Protein AF-A0A699TCH8-F1 (afdb_monomer_lite)

InterPro domains:
  IPR009080 Aminoacyl-tRNA synthetase, class Ia, anticodon-binding [SSF47323] (29-124)
  IPR013155 Methionyl/Valyl/Leucyl/Isoleucyl-tRNA synthetase, anticodon-binding [PF08264] (61-116)
  IPR033708 Isoleucyl tRNA synthetase type 1, anticodon-binding domain [cd07960] (17-124)
  IPR050081 Isoleucine--tRNA ligase [PTHR42765] (1-124)

Organism: Tanacetum cinerariifolium (NCBI:txid118510)

Foldseek 3Di:
DVVLQVLQDDPVDDDDDDPVSVVVSVVLVVLLVVLVVVVVVLCPLPDPVLADDLVPADPLLVVLVVLVVVLVVVLVVCVVVVNSSVNSVSSSCSSPPVRPVPSCVVLVCLSPVPDPSGPSSNSD

Radius of gyration: 17.3 Å; chains: 1; bounding box: 35×30×49 Å

Structure (mmCIF, N/CA/C/O backbone):
data_AF-A0A699TCH8-F1
#
_entry.id   AF-A0A699TCH8-F1
#
loop_
_atom_site.group_PDB
_atom_site.id
_atom_site.type_symbol
_atom_site.label_atom_id
_atom_site.label_alt_id
_atom_site.label_comp_id
_atom_site.label_asym_id
_atom_site.label_entity_id
_atom_site.label_seq_id
_atom_site.pdbx_PDB_ins_code
_atom_site.Cartn_x
_atom_site.Cartn_y
_atom_site.Cartn_z
_atom_site.occupancy
_atom_site.B_iso_or_equiv
_atom_site.auth_seq_id
_atom_site.auth_comp_id
_atom_site.auth_asym_id
_atom_site.auth_atom_id
_atom_site.pdbx_PDB_model_num
ATOM 1 N N . VAL A 1 1 ? -9.684 12.132 7.593 1.00 80.69 1 VAL A N 1
ATOM 2 C CA . VAL A 1 1 ? -9.100 11.872 8.931 1.00 80.69 1 VAL A CA 1
ATOM 3 C C . VAL A 1 1 ? -10.094 11.171 9.853 1.00 80.69 1 VAL A C 1
ATOM 5 O O . VAL A 1 1 ? -9.801 10.053 10.232 1.00 80.69 1 VAL A O 1
ATOM 8 N N . LEU A 1 2 ? -11.289 11.715 10.132 1.00 89.88 2 LEU A N 1
ATOM 9 C CA . LEU A 1 2 ? -12.268 11.050 11.022 1.00 89.88 2 LEU A CA 1
ATOM 10 C C . LEU A 1 2 ? -12.722 9.655 10.552 1.00 89.88 2 LEU A C 1
ATOM 12 O O . LEU A 1 2 ? -12.758 8.735 11.353 1.00 89.88 2 LEU A O 1
ATOM 16 N N . ARG A 1 3 ? -12.988 9.451 9.254 1.00 91.12 3 ARG A N 1
ATOM 17 C CA . ARG A 1 3 ? -13.311 8.105 8.731 1.00 91.12 3 ARG A CA 1
ATOM 18 C C . ARG A 1 3 ? -12.183 7.092 8.953 1.00 91.12 3 ARG A C 1
ATOM 20 O O . ARG A 1 3 ? -12.449 5.941 9.256 1.00 91.12 3 ARG A O 1
ATOM 27 N N . LEU A 1 4 ? -10.936 7.551 8.833 1.00 89.12 4 LEU A N 1
ATOM 28 C CA . LEU A 1 4 ? -9.757 6.723 9.078 1.00 89.12 4 LEU A CA 1
ATOM 29 C C . LEU A 1 4 ? -9.620 6.381 10.570 1.00 89.12 4 LEU A C 1
ATOM 31 O O . LEU A 1 4 ? -9.248 5.264 10.903 1.00 89.12 4 LEU A O 1
ATOM 35 N N . TRP A 1 5 ? -9.970 7.322 11.458 1.00 91.56 5 TRP A N 1
ATOM 36 C CA . TRP A 1 5 ? -10.070 7.058 12.896 1.00 91.56 5 TRP A CA 1
ATOM 37 C C . TRP A 1 5 ? -11.095 5.960 13.185 1.00 91.56 5 TRP A C 1
ATOM 39 O O . TRP A 1 5 ? -10.742 4.978 13.829 1.00 91.56 5 TRP A O 1
ATOM 49 N N . VAL A 1 6 ? -12.312 6.072 12.639 1.00 90.12 6 VAL A N 1
ATOM 50 C CA . VAL A 1 6 ? -13.368 5.059 12.821 1.00 90.12 6 VAL A CA 1
ATOM 51 C C . VAL A 1 6 ? -12.899 3.680 12.353 1.00 90.12 6 VAL A C 1
ATOM 53 O O . VAL A 1 6 ? -13.099 2.703 13.059 1.00 90.12 6 VAL A O 1
ATOM 56 N N . SER A 1 7 ? -12.216 3.588 11.208 1.00 89.38 7 SER A N 1
ATOM 57 C CA . SER A 1 7 ? -11.676 2.305 10.740 1.00 89.38 7 SER A CA 1
ATOM 58 C C . SER A 1 7 ? -10.511 1.774 11.576 1.00 89.38 7 SER A C 1
ATOM 60 O O . SER A 1 7 ? -10.183 0.606 11.452 1.00 89.38 7 SER A O 1
ATOM 62 N N . SER A 1 8 ? -9.840 2.615 12.369 1.00 87.69 8 SER A N 1
ATOM 63 C CA . SER A 1 8 ? -8.655 2.220 13.147 1.00 87.69 8 SER A CA 1
ATOM 64 C C . SER A 1 8 ? -8.977 1.689 14.542 1.00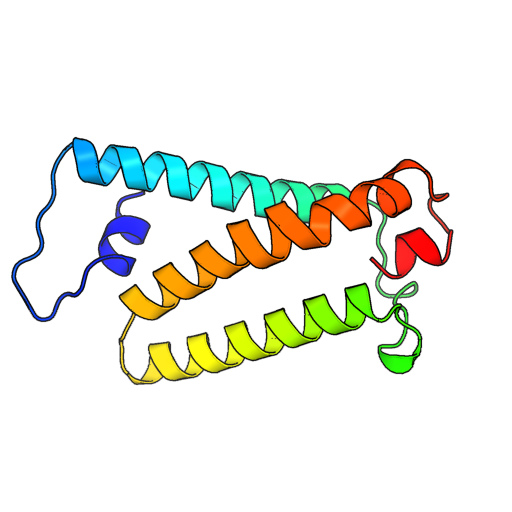 87.69 8 SER A C 1
ATOM 66 O O . SER A 1 8 ? -8.106 1.094 15.172 1.00 87.69 8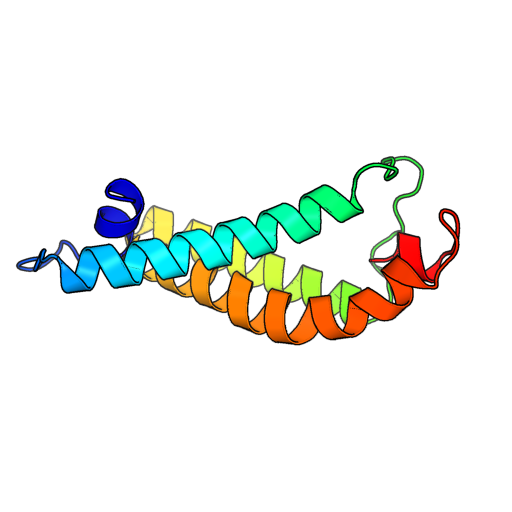 SER A O 1
ATOM 68 N N . VAL A 1 9 ? -10.193 1.931 15.036 1.00 89.38 9 VAL A N 1
ATOM 69 C CA . VAL A 1 9 ? -10.604 1.561 16.392 1.00 89.38 9 VAL A CA 1
ATOM 70 C C . VAL A 1 9 ? -11.367 0.243 16.382 1.00 89.38 9 VAL A C 1
ATOM 72 O O . VAL A 1 9 ? -12.137 -0.036 15.464 1.00 89.38 9 VAL A O 1
ATOM 75 N N . ASP A 1 10 ? -11.155 -0.559 17.421 1.00 84.25 10 ASP A N 1
ATOM 76 C CA . ASP A 1 10 ? -12.012 -1.702 17.707 1.00 84.25 10 ASP A CA 1
ATOM 77 C C . ASP A 1 10 ? -13.308 -1.185 18.341 1.00 84.25 10 ASP A C 1
ATOM 79 O O . ASP A 1 10 ? -13.297 -0.618 19.432 1.00 84.25 10 ASP A O 1
ATOM 83 N N . PHE A 1 11 ? -14.416 -1.328 17.617 1.00 82.81 11 PHE A N 1
ATOM 84 C CA . PHE A 1 11 ? -15.727 -0.826 18.027 1.00 82.81 11 PHE A CA 1
ATOM 85 C C . PHE A 1 11 ? -16.467 -1.775 18.978 1.00 82.81 11 PHE A C 1
ATOM 87 O O . PHE A 1 11 ? -17.585 -1.465 19.385 1.00 82.81 11 PHE A O 1
ATOM 94 N N . THR A 1 12 ? -15.887 -2.930 19.319 1.00 84.25 12 THR A N 1
ATOM 95 C CA . THR A 1 12 ? -16.495 -3.878 20.266 1.00 84.25 12 THR A CA 1
ATOM 96 C C . THR A 1 12 ? -16.425 -3.400 21.720 1.00 84.25 12 THR A C 1
ATOM 98 O O . THR A 1 12 ? -17.167 -3.903 22.563 1.00 84.25 12 THR A O 1
ATOM 101 N N . GLY A 1 13 ? -15.578 -2.408 22.013 1.00 84.06 13 GLY A N 1
ATOM 102 C CA . GLY A 1 13 ? -15.456 -1.772 23.323 1.00 84.06 13 GLY A CA 1
ATOM 103 C C . GLY A 1 13 ? -15.501 -0.246 23.256 1.00 84.06 13 GLY A C 1
ATOM 104 O O . GLY A 1 13 ? -15.711 0.352 22.199 1.00 84.06 13 GLY A O 1
ATOM 105 N N . ASP A 1 14 ? -15.280 0.393 24.405 1.00 87.00 14 ASP A N 1
ATOM 106 C CA . ASP A 1 14 ? -15.231 1.851 24.497 1.00 87.00 14 ASP A CA 1
ATOM 107 C C . ASP A 1 14 ? -14.037 2.415 23.720 1.00 87.00 14 ASP A C 1
ATOM 109 O O . ASP A 1 14 ? -12.870 2.123 24.001 1.00 87.00 14 ASP A O 1
ATOM 113 N N . VAL A 1 15 ? -14.335 3.287 22.758 1.00 86.25 15 VAL A N 1
ATOM 114 C CA . VAL A 1 15 ? -13.328 3.906 21.896 1.00 86.25 15 VAL A CA 1
ATOM 115 C C . VAL A 1 15 ? -12.904 5.269 22.433 1.00 86.25 15 VAL A C 1
ATOM 117 O O . VAL A 1 15 ? -13.714 6.166 22.661 1.00 86.25 15 VAL A O 1
ATOM 120 N N . GLN A 1 16 ? -11.597 5.452 22.606 1.00 80.88 16 GLN A N 1
ATOM 121 C CA . GLN A 1 16 ? -11.025 6.720 23.050 1.00 80.88 16 GLN A CA 1
ATOM 122 C C . GLN A 1 16 ? -10.761 7.636 21.849 1.00 80.88 16 GLN A C 1
ATOM 124 O O . GLN A 1 16 ? -10.122 7.246 20.866 1.00 80.88 16 GLN A O 1
ATOM 129 N N . ILE A 1 17 ? -11.209 8.888 21.944 1.00 88.56 17 ILE A N 1
ATOM 130 C CA . ILE A 1 17 ? -10.892 9.936 20.974 1.00 88.56 17 ILE A CA 1
ATOM 131 C C . ILE A 1 17 ? -10.267 11.130 21.682 1.00 88.56 17 ILE A C 1
ATOM 133 O O . ILE A 1 17 ? -10.770 11.628 22.684 1.00 88.56 17 ILE A O 1
ATOM 137 N N . GLY A 1 18 ? -9.150 11.608 21.141 1.00 89.81 18 GLY A N 1
ATOM 138 C CA . GLY A 1 18 ? -8.439 12.746 21.699 1.00 89.81 18 GLY A CA 1
ATOM 139 C C . GLY A 1 18 ? -7.549 13.440 20.672 1.00 89.81 18 GLY A C 1
ATOM 140 O O . GLY A 1 18 ? -7.247 12.883 19.610 1.00 89.81 18 GLY A O 1
ATOM 141 N N . PRO A 1 19 ? -7.081 14.660 20.981 1.00 91.12 19 PRO A N 1
ATOM 142 C CA . PRO A 1 19 ? -6.285 15.466 20.058 1.00 91.12 19 PRO A CA 1
ATOM 143 C C . PRO A 1 19 ? -4.931 14.834 19.706 1.00 91.12 19 PRO A C 1
ATOM 145 O O . PRO A 1 19 ? -4.353 15.177 18.677 1.00 91.12 19 PRO A O 1
ATOM 148 N N . GLN A 1 20 ? -4.408 13.931 20.540 1.00 91.44 20 GLN A N 1
ATOM 149 C CA . GLN A 1 20 ? -3.192 13.164 20.248 1.00 91.44 20 GLN A CA 1
ATOM 150 C C . GLN A 1 20 ? -3.461 12.051 19.222 1.00 91.44 20 GLN A C 1
ATOM 152 O O . GLN A 1 20 ? -2.759 11.973 18.217 1.00 91.44 20 GLN A O 1
ATOM 157 N N . VAL A 1 21 ? -4.531 11.269 19.413 1.00 89.12 21 VAL A N 1
ATOM 158 C CA . VAL A 1 21 ? -4.949 10.195 18.490 1.00 89.12 21 VAL A CA 1
ATOM 159 C C . VAL A 1 21 ? -5.227 10.754 17.093 1.00 89.12 21 VAL A C 1
ATOM 161 O O . VAL A 1 21 ? -4.734 10.237 16.092 1.00 89.12 21 VAL A O 1
ATOM 164 N N . LEU A 1 22 ? -5.956 11.872 17.010 1.00 91.00 22 LEU A N 1
ATOM 165 C CA . LEU A 1 22 ? -6.250 12.523 15.730 1.00 91.00 22 LEU A CA 1
ATOM 166 C C . LEU A 1 22 ? -4.995 13.079 15.041 1.00 91.00 22 LEU A C 1
ATOM 168 O O . LEU A 1 22 ? -4.912 13.041 13.811 1.00 91.00 22 LEU A O 1
ATOM 172 N N . ARG A 1 23 ? -4.011 13.570 15.810 1.00 92.50 23 ARG A N 1
ATOM 173 C CA . ARG A 1 23 ? -2.712 13.998 15.267 1.00 92.50 23 ARG A CA 1
ATOM 174 C C . ARG A 1 23 ? -1.949 12.820 14.668 1.00 92.50 23 ARG A C 1
ATOM 176 O O . ARG A 1 23 ? -1.586 12.888 13.499 1.00 92.50 23 ARG A O 1
ATOM 183 N N . GLN A 1 24 ? -1.815 11.721 15.408 1.00 89.62 24 GLN A N 1
ATOM 184 C CA . GLN A 1 24 ? -1.144 10.512 14.922 1.00 89.62 24 GLN A CA 1
ATOM 185 C C . GLN A 1 24 ? -1.800 9.966 13.644 1.00 89.62 24 GLN A C 1
ATOM 187 O O . GLN A 1 24 ? -1.117 9.619 12.681 1.00 89.62 24 GLN A O 1
ATOM 192 N N . LEU A 1 25 ? -3.133 9.955 13.587 1.00 91.56 25 LEU A N 1
ATOM 193 C CA . LEU A 1 25 ? -3.868 9.536 12.392 1.00 91.56 25 LEU A CA 1
ATOM 194 C C . LEU A 1 25 ? -3.686 10.478 11.204 1.00 91.56 25 LEU A C 1
ATOM 196 O O . LEU A 1 25 ? -3.657 10.024 10.060 1.00 91.56 25 LEU A O 1
ATOM 200 N N . SER A 1 26 ? -3.559 11.781 11.453 1.00 92.62 26 SER A N 1
ATOM 201 C CA . SER A 1 26 ? -3.228 12.751 10.410 1.00 92.62 26 SER A CA 1
ATOM 202 C C . SER A 1 26 ? -1.861 12.444 9.794 1.00 92.62 26 SER A C 1
ATOM 204 O O . SER A 1 26 ? -1.729 12.433 8.569 1.00 92.62 26 SER A O 1
ATOM 206 N N . ASP A 1 27 ? -0.864 12.111 10.615 1.00 91.12 27 ASP A N 1
ATOM 207 C CA . ASP A 1 27 ? 0.479 11.767 10.139 1.00 91.12 27 ASP A CA 1
ATOM 208 C C . ASP A 1 27 ? 0.479 10.476 9.315 1.00 91.12 27 ASP A C 1
ATOM 210 O O . ASP A 1 27 ? 1.080 10.418 8.239 1.00 91.12 27 ASP A O 1
ATOM 214 N N . ILE A 1 28 ? -0.255 9.456 9.764 1.00 90.62 28 ILE A N 1
ATOM 215 C CA . ILE A 1 28 ? -0.409 8.191 9.031 1.00 90.62 28 ILE A CA 1
ATOM 216 C C . ILE A 1 28 ? -1.121 8.423 7.697 1.00 90.62 28 ILE A C 1
ATOM 218 O O . ILE A 1 28 ? -0.661 7.948 6.658 1.00 90.62 28 ILE A O 1
ATOM 222 N N . TYR A 1 29 ? -2.186 9.228 7.690 1.00 93.00 29 TYR A N 1
ATOM 223 C CA . TYR A 1 29 ? -2.872 9.621 6.462 1.00 93.00 29 TYR A CA 1
ATOM 224 C C . TYR A 1 29 ? -1.937 10.345 5.481 1.00 93.00 29 TYR A C 1
ATOM 226 O O . TYR A 1 29 ? -1.969 10.068 4.281 1.00 93.00 29 TYR A O 1
ATOM 234 N N . ARG A 1 30 ? -1.078 11.252 5.967 1.00 94.00 30 ARG A N 1
ATOM 235 C CA . ARG A 1 30 ? -0.091 11.945 5.122 1.00 94.00 30 ARG A CA 1
ATOM 236 C C . ARG A 1 30 ? 0.916 10.971 4.519 1.00 94.00 30 ARG A C 1
ATOM 238 O O . ARG A 1 30 ? 1.207 11.104 3.332 1.00 94.00 30 ARG A O 1
ATOM 245 N N . LYS A 1 31 ? 1.402 9.995 5.294 1.00 91.75 31 LYS A N 1
ATOM 246 C CA . LYS A 1 31 ? 2.304 8.942 4.798 1.00 91.75 31 LYS A CA 1
ATOM 247 C C . LYS A 1 31 ? 1.635 8.109 3.710 1.00 91.75 31 LYS A C 1
ATOM 249 O O . LYS A 1 31 ? 2.169 8.035 2.611 1.00 91.75 31 LYS A O 1
ATOM 254 N N . LEU A 1 32 ? 0.430 7.596 3.967 1.00 93.06 32 LEU A N 1
ATOM 255 C CA . LEU A 1 32 ? -0.332 6.815 2.988 1.00 93.06 32 LEU A CA 1
ATOM 256 C C . LEU A 1 32 ? -0.574 7.607 1.695 1.00 93.06 32 LEU A 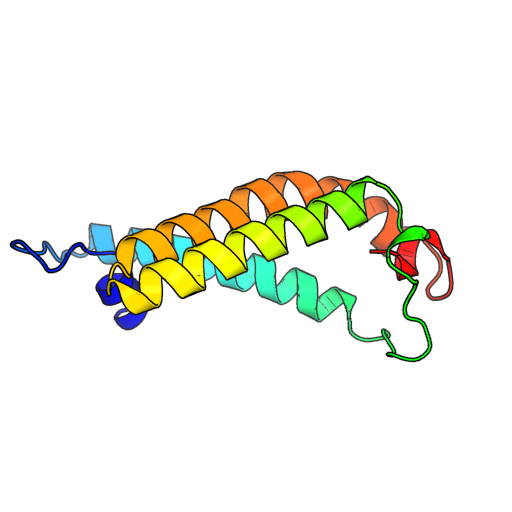C 1
ATOM 258 O O . LEU A 1 32 ? -0.343 7.109 0.596 1.00 93.06 32 LEU A O 1
ATOM 262 N N . ARG A 1 33 ? -0.982 8.876 1.818 1.00 94.69 33 ARG A N 1
ATOM 263 C CA . ARG A 1 33 ? -1.151 9.767 0.665 1.00 94.69 33 ARG A CA 1
ATOM 264 C C . ARG A 1 33 ? 0.162 9.976 -0.092 1.00 94.69 33 ARG A C 1
ATOM 266 O O . ARG A 1 33 ? 0.134 10.053 -1.315 1.00 94.69 33 ARG A O 1
ATOM 273 N N . GLY A 1 34 ? 1.286 10.093 0.613 1.00 94.88 34 GLY A N 1
ATOM 274 C CA . GLY A 1 34 ? 2.620 10.184 0.020 1.00 94.88 34 GLY A CA 1
ATOM 275 C C . GLY A 1 34 ? 2.960 8.950 -0.813 1.00 94.88 34 GLY A C 1
ATOM 276 O O . GLY A 1 34 ? 3.318 9.098 -1.979 1.00 94.88 34 GLY A O 1
ATOM 277 N N . THR A 1 35 ? 2.748 7.754 -0.257 1.00 94.81 35 THR A N 1
ATOM 278 C CA . THR A 1 35 ? 2.944 6.469 -0.948 1.00 94.81 35 THR A CA 1
ATOM 279 C C . THR A 1 35 ? 2.101 6.387 -2.224 1.00 94.81 35 THR A C 1
ATOM 281 O O . THR A 1 35 ? 2.627 6.119 -3.301 1.00 94.81 35 THR A O 1
ATOM 284 N N . LEU A 1 36 ? 0.803 6.700 -2.140 1.00 93.62 36 LEU A N 1
ATOM 285 C CA . LEU A 1 36 ? -0.092 6.687 -3.305 1.00 93.62 36 LEU A CA 1
ATOM 286 C C . LEU A 1 36 ? 0.294 7.734 -4.355 1.00 93.62 36 LEU A C 1
ATOM 288 O O . LEU A 1 36 ? 0.218 7.477 -5.554 1.00 93.62 36 LEU A O 1
ATOM 292 N N . ARG A 1 37 ? 0.726 8.921 -3.916 1.00 95.12 37 ARG A N 1
ATOM 293 C CA . ARG A 1 37 ? 1.188 9.978 -4.821 1.00 95.12 37 ARG A CA 1
ATOM 294 C C . ARG A 1 37 ? 2.454 9.565 -5.566 1.00 95.12 37 ARG A C 1
ATOM 296 O O . ARG A 1 37 ? 2.572 9.900 -6.739 1.00 95.12 37 ARG A O 1
ATOM 303 N N . PHE A 1 38 ? 3.370 8.859 -4.904 1.00 93.19 38 PHE A N 1
ATOM 304 C CA . PHE A 1 38 ? 4.562 8.314 -5.546 1.00 93.19 38 PHE A CA 1
ATOM 305 C C . PHE A 1 38 ? 4.187 7.315 -6.646 1.00 93.19 38 PHE A C 1
ATOM 307 O O . PHE A 1 38 ? 4.654 7.466 -7.771 1.00 93.19 38 PHE A O 1
ATOM 314 N N . LEU A 1 39 ? 3.285 6.367 -6.366 1.00 92.50 39 LEU A N 1
ATOM 315 C CA . LEU A 1 39 ? 2.797 5.420 -7.379 1.00 92.50 39 LEU A CA 1
ATOM 316 C C . LEU A 1 39 ? 2.183 6.150 -8.579 1.00 92.50 39 LEU A C 1
ATOM 318 O O . LEU A 1 39 ? 2.633 5.973 -9.705 1.00 92.50 39 LEU A O 1
ATOM 322 N N . LEU A 1 40 ? 1.211 7.036 -8.337 1.00 92.56 40 LEU A N 1
ATOM 323 C CA . LEU A 1 40 ? 0.526 7.769 -9.409 1.00 92.56 40 LEU A CA 1
ATOM 324 C C . LEU A 1 40 ? 1.479 8.649 -10.226 1.00 92.56 40 LEU A C 1
ATOM 326 O O . LEU A 1 40 ? 1.320 8.762 -11.437 1.00 92.56 40 LEU A O 1
ATOM 330 N N . GLY A 1 41 ? 2.482 9.252 -9.582 1.00 91.81 41 GLY A N 1
ATOM 331 C CA . GLY A 1 41 ? 3.492 10.058 -10.265 1.00 91.81 41 GLY A CA 1
ATOM 332 C C . GLY A 1 41 ? 4.340 9.255 -11.252 1.00 91.81 41 GLY A C 1
ATOM 333 O O . GLY A 1 41 ? 4.750 9.795 -12.276 1.00 91.81 41 GLY A O 1
ATOM 334 N N . ASN A 1 42 ? 4.557 7.966 -10.993 1.00 90.44 42 ASN A N 1
ATOM 335 C CA . ASN A 1 42 ? 5.344 7.093 -11.865 1.00 90.44 42 ASN A CA 1
ATOM 336 C C . ASN A 1 42 ? 4.524 6.443 -12.993 1.00 90.44 42 ASN A C 1
ATOM 338 O O . ASN A 1 42 ? 5.112 5.863 -13.897 1.00 90.44 42 ASN A O 1
ATOM 342 N N . LEU A 1 43 ? 3.193 6.592 -12.993 1.00 88.62 43 LEU A N 1
ATOM 343 C CA . LEU A 1 43 ? 2.300 6.036 -14.021 1.00 88.62 43 LEU A CA 1
ATOM 344 C C . LEU A 1 43 ? 1.943 7.022 -15.149 1.00 88.62 43 LEU A C 1
ATOM 346 O O . LEU A 1 43 ? 1.180 6.670 -16.044 1.00 88.62 43 LEU A O 1
ATOM 350 N N . HIS A 1 44 ? 2.456 8.255 -15.121 1.00 86.38 44 HIS A N 1
ATOM 351 C CA . HIS A 1 44 ? 2.035 9.340 -16.023 1.00 86.38 44 HIS A CA 1
ATOM 352 C C . HIS A 1 44 ? 2.232 9.047 -17.523 1.00 86.38 44 HIS A C 1
ATOM 354 O O . HIS A 1 44 ? 1.504 9.585 -18.355 1.00 86.38 44 HIS A O 1
ATOM 360 N N . ASP A 1 45 ? 3.208 8.214 -17.871 1.00 87.38 45 ASP A N 1
ATOM 361 C CA . ASP A 1 45 ? 3.547 7.798 -19.233 1.00 87.38 45 ASP A CA 1
ATOM 362 C C . ASP A 1 45 ? 3.337 6.289 -19.466 1.00 87.38 45 ASP A C 1
ATOM 364 O O . ASP A 1 45 ? 3.658 5.764 -20.538 1.00 87.38 45 ASP A O 1
ATOM 368 N N . TRP A 1 46 ? 2.773 5.585 -18.481 1.00 88.06 46 TRP A N 1
ATOM 369 C CA . TRP A 1 46 ? 2.477 4.163 -18.584 1.00 88.06 46 TRP A CA 1
ATOM 370 C C . TRP A 1 46 ? 1.241 3.925 -19.462 1.00 88.06 46 TRP A C 1
ATOM 372 O O . TRP A 1 46 ? 0.253 4.658 -19.408 1.00 88.06 46 TRP A O 1
ATOM 382 N N . LYS A 1 47 ? 1.286 2.870 -20.282 1.00 88.12 47 LYS A N 1
ATOM 383 C CA . LYS A 1 47 ? 0.173 2.438 -21.140 1.00 88.12 47 LYS A CA 1
ATOM 384 C C . LYS A 1 47 ? -0.000 0.931 -21.024 1.00 88.12 47 LYS A C 1
ATOM 386 O O . LYS A 1 47 ? 0.999 0.217 -21.011 1.00 88.12 47 LYS A O 1
ATOM 391 N N . ALA A 1 48 ? -1.247 0.461 -21.043 1.00 88.44 48 ALA A N 1
ATOM 392 C CA . ALA A 1 48 ? -1.580 -0.960 -20.908 1.00 88.44 48 ALA A CA 1
ATOM 393 C C . ALA A 1 48 ? -0.904 -1.849 -21.965 1.00 88.44 48 ALA A C 1
ATOM 395 O O . ALA A 1 48 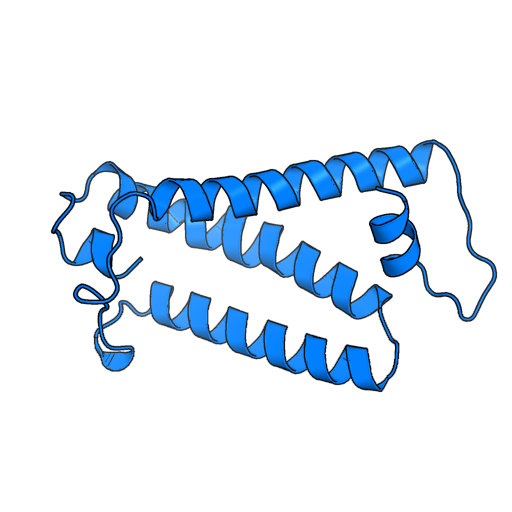? -0.478 -2.951 -21.656 1.00 88.44 48 ALA A O 1
ATOM 396 N N . GLU A 1 49 ? -0.718 -1.346 -23.186 1.00 89.19 49 GLU A N 1
ATOM 397 C CA . GLU A 1 49 ? -0.012 -2.047 -24.272 1.00 89.19 49 GLU A CA 1
ATOM 398 C C . GLU A 1 49 ? 1.452 -2.384 -23.938 1.00 89.19 49 GLU A C 1
ATOM 400 O O . GLU A 1 49 ? 2.027 -3.299 -24.519 1.00 89.19 49 GLU A O 1
ATOM 405 N N . ASN A 1 50 ? 2.066 -1.647 -23.008 1.00 86.06 50 ASN A N 1
ATOM 406 C CA . ASN A 1 50 ? 3.450 -1.849 -22.582 1.00 86.06 50 ASN A CA 1
ATOM 407 C C . ASN A 1 50 ? 3.566 -2.755 -21.345 1.00 86.06 50 ASN A C 1
ATOM 409 O O . ASN A 1 50 ? 4.658 -2.850 -20.782 1.00 86.06 50 ASN A O 1
ATOM 413 N N . SER A 1 51 ? 2.469 -3.374 -20.890 1.00 89.31 51 SER A N 1
ATOM 414 C CA . SER A 1 51 ? 2.488 -4.260 -19.727 1.00 89.31 51 SER A CA 1
ATOM 415 C C . SER A 1 51 ? 3.365 -5.482 -19.979 1.00 89.31 51 SER A C 1
ATOM 417 O O . SER A 1 51 ? 3.286 -6.105 -21.039 1.00 89.31 51 SER A O 1
ATOM 419 N N . ILE A 1 52 ? 4.155 -5.857 -18.979 1.00 91.81 52 ILE A N 1
ATOM 420 C CA . ILE A 1 52 ? 4.997 -7.050 -19.013 1.00 91.81 52 ILE A CA 1
ATOM 421 C C . ILE A 1 52 ? 4.245 -8.194 -18.327 1.00 91.81 52 ILE A C 1
ATOM 423 O O . ILE A 1 52 ? 3.616 -7.994 -17.289 1.00 91.81 52 ILE A O 1
ATOM 427 N N . ALA A 1 53 ? 4.277 -9.387 -18.926 1.00 94.12 53 ALA A N 1
ATOM 428 C CA . ALA A 1 53 ? 3.667 -10.577 -18.337 1.00 94.12 53 ALA A CA 1
ATOM 429 C C . ALA A 1 53 ? 4.341 -10.935 -17.004 1.00 94.12 53 ALA A C 1
ATOM 431 O O . ALA A 1 53 ? 5.552 -10.768 -16.873 1.00 94.12 53 ALA A O 1
ATOM 432 N N . TYR A 1 54 ? 3.571 -11.470 -16.053 1.00 93.00 54 TYR A N 1
ATOM 433 C CA . TYR A 1 54 ? 4.041 -11.772 -14.696 1.00 93.00 54 TYR A CA 1
ATOM 434 C C . TYR A 1 54 ? 5.330 -12.605 -14.676 1.00 93.00 54 TYR A C 1
ATOM 436 O O . TYR A 1 54 ? 6.297 -12.219 -14.026 1.00 93.00 54 TYR A O 1
ATOM 444 N N . ASP A 1 55 ? 5.382 -13.676 -15.470 1.00 95.31 55 ASP A N 1
ATOM 445 C CA . ASP A 1 55 ? 6.533 -14.590 -15.531 1.00 95.31 55 ASP A CA 1
ATOM 446 C C . ASP A 1 55 ? 7.813 -13.923 -16.062 1.00 95.31 55 ASP A C 1
ATOM 448 O O . ASP A 1 55 ? 8.916 -14.410 -15.831 1.00 95.31 55 ASP A O 1
ATOM 452 N N . ASN A 1 56 ? 7.671 -12.793 -16.759 1.00 94.88 56 ASN A N 1
ATOM 453 C CA . ASN A 1 56 ? 8.783 -12.006 -17.284 1.00 94.88 56 ASN A CA 1
ATOM 454 C C . ASN A 1 56 ? 9.169 -10.843 -16.361 1.00 94.88 56 ASN A C 1
ATOM 456 O O . ASN A 1 56 ? 10.101 -10.109 -16.679 1.00 94.88 56 ASN A O 1
ATOM 460 N N . LEU A 1 57 ? 8.456 -10.624 -15.253 1.00 95.06 57 LEU A N 1
ATOM 461 C CA . LEU A 1 57 ? 8.817 -9.594 -14.285 1.00 95.06 57 LEU A CA 1
ATOM 462 C C . LEU A 1 57 ? 10.049 -10.022 -13.472 1.00 95.06 57 LEU A C 1
ATOM 464 O O . LEU A 1 57 ? 10.186 -11.199 -13.144 1.00 95.06 57 LEU A O 1
ATOM 468 N N . PRO A 1 58 ? 10.921 -9.081 -13.079 1.00 93.88 58 PRO A N 1
ATOM 469 C CA . PRO A 1 58 ? 11.919 -9.315 -12.045 1.00 93.88 58 PRO A CA 1
ATOM 470 C C . PRO A 1 58 ? 11.295 -9.853 -10.751 1.00 93.88 58 PRO A C 1
ATOM 472 O O . PRO A 1 58 ? 10.204 -9.440 -10.358 1.00 93.88 58 PRO A O 1
ATOM 475 N N . GLU A 1 59 ? 12.025 -10.709 -10.036 1.00 94.62 59 GLU A N 1
ATOM 476 C CA . GLU A 1 59 ? 11.547 -11.352 -8.800 1.00 94.62 59 GLU A CA 1
ATOM 477 C C . GLU A 1 59 ? 11.072 -10.347 -7.740 1.00 94.62 59 GLU A C 1
ATOM 479 O O . GLU A 1 59 ? 10.117 -10.613 -7.015 1.00 94.62 59 GLU A O 1
ATOM 484 N N . ILE A 1 60 ? 11.692 -9.165 -7.667 1.00 94.31 60 ILE A N 1
ATOM 485 C CA . ILE A 1 60 ? 11.271 -8.111 -6.736 1.00 94.31 60 ILE A CA 1
ATOM 486 C C . ILE A 1 60 ? 9.885 -7.540 -7.075 1.00 94.31 60 ILE A C 1
ATOM 488 O O . ILE A 1 60 ? 9.099 -7.256 -6.171 1.00 94.31 60 ILE A O 1
ATOM 492 N N . ASP A 1 61 ? 9.565 -7.419 -8.364 1.00 94.94 61 ASP A N 1
ATOM 493 C CA . ASP A 1 61 ? 8.277 -6.915 -8.845 1.00 94.94 61 ASP A CA 1
ATOM 494 C C . ASP A 1 61 ? 7.203 -8.000 -8.655 1.00 94.94 61 ASP A C 1
ATOM 496 O O . ASP A 1 61 ? 6.110 -7.730 -8.150 1.00 94.94 61 ASP A O 1
ATOM 500 N N . GLN A 1 62 ? 7.550 -9.263 -8.936 1.00 96.12 62 GLN A N 1
ATOM 501 C CA . GLN A 1 62 ? 6.704 -10.420 -8.621 1.00 96.12 62 GLN A CA 1
ATOM 502 C C . GLN A 1 62 ? 6.405 -10.520 -7.120 1.00 96.12 62 GLN A C 1
ATOM 504 O O . GLN A 1 62 ? 5.261 -10.771 -6.733 1.00 96.12 62 GLN A O 1
ATOM 509 N N . HIS A 1 63 ? 7.410 -10.286 -6.270 1.00 95.69 63 HIS A N 1
ATOM 510 C CA . HIS A 1 63 ? 7.256 -10.273 -4.820 1.00 95.69 63 HIS A CA 1
ATOM 511 C C . HIS A 1 63 ? 6.311 -9.155 -4.367 1.00 95.69 63 HIS A C 1
ATOM 513 O O . HIS A 1 63 ? 5.421 -9.404 -3.555 1.00 95.69 63 HIS A O 1
ATOM 519 N N . ALA A 1 64 ? 6.438 -7.942 -4.913 1.00 95.81 64 ALA A N 1
ATOM 520 C CA . ALA A 1 64 ? 5.532 -6.840 -4.592 1.00 95.81 64 ALA A CA 1
ATOM 521 C C . ALA A 1 64 ? 4.071 -7.164 -4.960 1.00 95.81 64 ALA A C 1
ATOM 523 O O . ALA A 1 64 ? 3.160 -6.897 -4.170 1.00 95.81 64 ALA A O 1
ATOM 524 N N . LEU A 1 65 ? 3.844 -7.798 -6.116 1.00 96.12 65 LEU A N 1
ATOM 525 C CA . LEU A 1 65 ? 2.516 -8.261 -6.533 1.00 96.12 65 LEU A CA 1
ATOM 526 C C . LEU A 1 65 ? 1.981 -9.393 -5.647 1.00 96.12 65 LEU A C 1
ATOM 528 O O . LEU A 1 65 ? 0.801 -9.387 -5.302 1.00 96.12 65 LEU A O 1
ATOM 532 N N . PHE A 1 66 ? 2.835 -10.323 -5.220 1.00 96.38 66 PHE A N 1
ATOM 533 C CA . PHE A 1 66 ? 2.460 -11.370 -4.267 1.00 96.38 66 PHE A CA 1
ATOM 534 C C . PHE A 1 66 ? 2.045 -10.784 -2.908 1.00 96.38 66 PHE A C 1
ATOM 536 O O . PHE A 1 66 ? 1.020 -11.165 -2.343 1.00 96.38 66 PHE A O 1
ATOM 543 N N . GLN A 1 67 ? 2.798 -9.807 -2.396 1.00 96.62 67 GLN A N 1
ATOM 544 C CA . GLN A 1 67 ? 2.439 -9.101 -1.164 1.00 96.62 67 GLN A CA 1
ATOM 545 C C . GLN A 1 67 ? 1.104 -8.361 -1.314 1.00 96.62 67 GLN A C 1
ATOM 547 O O . GLN A 1 67 ? 0.282 -8.392 -0.397 1.00 96.62 67 GLN A O 1
ATOM 552 N N . LEU A 1 68 ? 0.858 -7.738 -2.472 1.00 96.94 68 LEU A N 1
ATOM 553 C CA . LEU A 1 68 ? -0.420 -7.098 -2.773 1.00 96.94 68 LEU A CA 1
ATOM 554 C C . LEU A 1 68 ? -1.576 -8.106 -2.766 1.00 96.94 68 LEU A C 1
ATOM 556 O O . LEU A 1 68 ? -2.600 -7.828 -2.145 1.00 96.94 68 LEU A O 1
ATOM 560 N N . ASP A 1 69 ? -1.421 -9.262 -3.414 1.00 97.56 69 ASP A N 1
ATOM 561 C CA . ASP A 1 69 ? -2.456 -10.301 -3.447 1.00 97.56 69 ASP A CA 1
ATOM 562 C C . ASP A 1 69 ? -2.807 -10.792 -2.035 1.00 97.56 69 ASP A C 1
ATOM 564 O O . ASP A 1 69 ? -3.979 -10.800 -1.647 1.00 97.56 69 ASP A O 1
ATOM 568 N N . ASN A 1 70 ? -1.791 -11.060 -1.207 1.00 96.75 70 ASN A N 1
ATOM 569 C CA . ASN A 1 70 ? -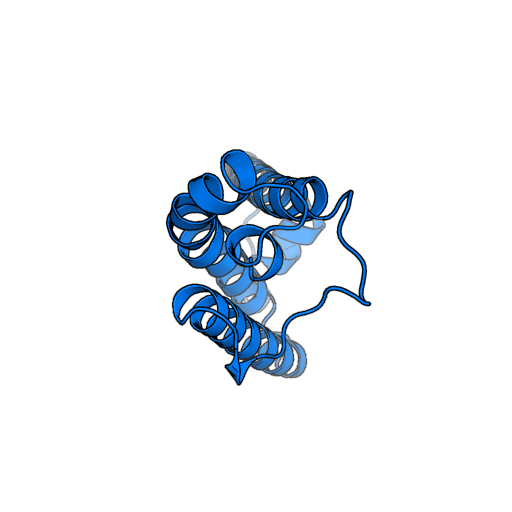1.985 -11.409 0.200 1.00 96.75 70 ASN A CA 1
ATOM 570 C C . ASN A 1 70 ? -2.755 -10.321 0.959 1.00 96.75 70 ASN A C 1
ATOM 572 O O . ASN A 1 70 ? -3.695 -10.621 1.697 1.00 96.75 70 ASN A O 1
ATOM 576 N N . VAL A 1 71 ? -2.389 -9.049 0.786 1.00 97.31 71 VAL A N 1
ATOM 577 C CA . VAL A 1 71 ? -3.085 -7.930 1.437 1.00 97.31 71 VAL A CA 1
ATOM 578 C C . VAL A 1 71 ? -4.537 -7.851 0.969 1.00 97.31 71 VAL A C 1
ATOM 580 O O . VAL A 1 71 ? -5.436 -7.748 1.799 1.00 97.31 71 VAL A O 1
ATOM 583 N N . VAL A 1 72 ? -4.797 -7.954 -0.336 1.00 97.44 72 VAL A N 1
ATOM 584 C CA . VAL A 1 72 ? -6.155 -7.912 -0.898 1.00 97.44 72 VAL A CA 1
ATOM 585 C C . VAL A 1 72 ? -7.008 -9.060 -0.368 1.00 97.44 72 VAL A C 1
ATOM 587 O O . VAL A 1 72 ? -8.159 -8.833 0.010 1.00 97.44 72 VAL A O 1
ATOM 590 N N . LYS A 1 73 ? -6.459 -10.276 -0.303 1.00 97.25 73 LYS A N 1
ATOM 591 C CA . LYS A 1 73 ? -7.155 -11.446 0.237 1.00 97.25 73 LYS A CA 1
ATOM 592 C C . LYS A 1 73 ? -7.550 -11.238 1.700 1.00 97.25 73 LYS A C 1
ATOM 594 O O . LYS A 1 73 ? -8.731 -11.335 2.025 1.00 97.25 73 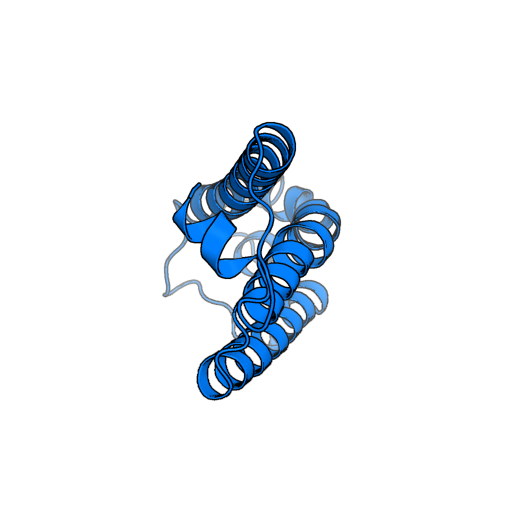LYS A O 1
ATOM 599 N N . ASN A 1 74 ? -6.600 -10.855 2.552 1.00 96.62 74 ASN A N 1
ATOM 600 C CA . ASN A 1 74 ? -6.875 -10.627 3.973 1.00 96.62 74 ASN A CA 1
ATOM 601 C C . ASN A 1 74 ? -7.834 -9.444 4.207 1.00 96.62 74 ASN A C 1
ATOM 603 O O . ASN A 1 74 ? -8.647 -9.475 5.132 1.00 96.62 74 ASN A O 1
ATOM 607 N N . ILE A 1 75 ? -7.776 -8.399 3.371 1.00 96.38 75 ILE A N 1
ATOM 608 C CA . ILE A 1 75 ? -8.725 -7.277 3.430 1.00 96.38 75 ILE A CA 1
ATOM 609 C C . ILE A 1 75 ? -10.143 -7.750 3.114 1.00 96.38 75 ILE A C 1
ATOM 611 O O . ILE A 1 75 ? -11.067 -7.367 3.827 1.00 96.38 75 ILE A O 1
ATOM 615 N N . LYS A 1 76 ? -10.327 -8.574 2.074 1.00 96.19 76 LYS A N 1
ATOM 616 C CA . LYS A 1 76 ? -11.642 -9.138 1.735 1.00 96.19 76 LYS A CA 1
ATOM 617 C C . LYS A 1 76 ? -12.196 -9.961 2.895 1.00 96.19 76 LYS A C 1
ATOM 619 O O . LYS A 1 76 ? -13.320 -9.722 3.309 1.00 96.19 76 LYS A O 1
ATOM 624 N N . GLU A 1 77 ? -11.385 -10.846 3.471 1.00 96.12 77 GLU A N 1
ATOM 625 C CA . GLU A 1 77 ? -11.776 -11.649 4.639 1.00 96.12 77 GLU A CA 1
ATOM 626 C C . GLU A 1 77 ? -12.155 -10.769 5.843 1.00 96.12 77 GLU A C 1
ATOM 628 O O . GLU A 1 77 ? -13.181 -10.996 6.478 1.00 96.12 77 GLU A O 1
ATOM 633 N N . SER A 1 78 ? -11.386 -9.709 6.111 1.00 94.75 78 SER A N 1
ATOM 634 C CA . SER A 1 78 ? -11.672 -8.775 7.212 1.00 94.75 78 SER A CA 1
ATOM 635 C C . SER A 1 78 ? -12.932 -7.933 6.978 1.00 94.75 78 SER A C 1
ATOM 637 O O . SER A 1 78 ? -13.553 -7.476 7.936 1.00 94.75 78 SER A O 1
ATOM 639 N N . TYR A 1 79 ? -13.317 -7.696 5.719 1.00 94.38 79 TYR A N 1
ATOM 640 C CA . TYR A 1 79 ? -14.585 -7.039 5.396 1.00 94.38 79 TYR A CA 1
ATOM 641 C C . TYR A 1 79 ? -15.783 -7.934 5.730 1.00 94.38 79 TYR A C 1
ATOM 643 O O . TYR A 1 79 ? -16.765 -7.425 6.265 1.00 94.38 79 TYR A O 1
ATOM 651 N N . GLU A 1 80 ? -15.686 -9.243 5.481 1.00 95.81 80 GLU A N 1
ATOM 652 C CA . GLU A 1 80 ? -16.742 -10.213 5.817 1.00 95.81 80 GLU A CA 1
ATOM 653 C C . GLU A 1 80 ? -16.951 -10.344 7.335 1.00 95.81 80 GLU A C 1
ATOM 655 O O . GLU A 1 80 ? -18.072 -10.545 7.800 1.00 95.81 80 GLU A O 1
ATOM 660 N N . THR A 1 81 ? -15.884 -10.188 8.128 1.00 93.69 81 THR A N 1
ATOM 661 C CA . THR A 1 81 ? -15.938 -10.233 9.601 1.00 93.69 81 THR A CA 1
ATOM 662 C C . THR A 1 81 ? -16.150 -8.865 10.254 1.00 93.69 81 THR A C 1
ATOM 664 O O . THR A 1 81 ? -16.208 -8.780 11.480 1.00 93.69 81 THR A O 1
ATOM 667 N N . TYR A 1 82 ? -16.294 -7.793 9.464 1.00 92.12 82 TYR A N 1
ATOM 668 C CA . TYR A 1 82 ? -16.387 -6.403 9.933 1.00 92.12 82 TYR A CA 1
ATOM 669 C C . TYR A 1 82 ? -15.184 -5.945 10.785 1.00 92.12 82 TYR A C 1
ATOM 671 O O . TYR A 1 82 ? -15.276 -4.979 11.539 1.00 92.12 82 TYR A O 1
ATOM 679 N N . GLU A 1 83 ? -14.020 -6.579 10.650 1.00 92.19 83 GLU A N 1
ATOM 680 C CA . GLU A 1 83 ? -12.809 -6.268 11.418 1.00 92.19 83 GLU A CA 1
ATOM 681 C C . GLU A 1 83 ? -11.996 -5.134 10.762 1.00 92.19 83 GLU A C 1
ATOM 683 O O . GLU A 1 83 ? -10.844 -5.294 10.351 1.00 92.19 83 GLU A O 1
ATOM 688 N N . PHE A 1 84 ? -12.591 -3.940 10.663 1.00 92.19 84 PHE A N 1
ATOM 689 C CA . PHE A 1 84 ? -11.991 -2.794 9.960 1.00 92.19 84 PHE A CA 1
ATOM 690 C C . PHE A 1 84 ? -10.628 -2.359 10.519 1.00 92.19 84 PHE A C 1
ATOM 692 O O . PHE A 1 84 ? -9.763 -1.918 9.757 1.00 92.19 84 PHE A O 1
ATOM 699 N N . PHE A 1 85 ? -10.397 -2.528 11.825 1.00 91.56 85 PHE A N 1
ATOM 700 C CA . PHE A 1 85 ? -9.111 -2.207 12.449 1.00 91.56 85 PHE A CA 1
ATOM 701 C C . PHE A 1 85 ? -7.967 -3.057 11.877 1.00 91.56 85 PHE A C 1
ATOM 703 O O . PHE A 1 85 ? -6.857 -2.548 11.702 1.00 91.56 85 PHE A O 1
ATOM 710 N N . LYS A 1 86 ? -8.237 -4.318 11.501 1.00 93.56 86 LYS A N 1
ATOM 711 C CA . LYS A 1 86 ? -7.255 -5.180 10.828 1.00 93.56 86 LYS A CA 1
ATOM 712 C C . LYS A 1 86 ? -6.940 -4.645 9.439 1.00 93.56 86 LYS A C 1
ATOM 714 O O . LYS A 1 86 ? -5.770 -4.545 9.078 1.00 93.56 86 LYS A O 1
ATOM 719 N N . ILE A 1 87 ? -7.959 -4.224 8.684 1.00 94.31 87 ILE A N 1
ATOM 720 C CA . ILE A 1 87 ? -7.790 -3.597 7.360 1.00 94.31 87 ILE A CA 1
ATOM 721 C C . ILE A 1 87 ? -6.877 -2.376 7.467 1.00 94.31 87 ILE A C 1
ATOM 723 O O . ILE A 1 87 ? -5.916 -2.243 6.708 1.00 94.31 87 ILE A O 1
ATOM 727 N N . TYR A 1 88 ? -7.140 -1.509 8.445 1.00 93.12 88 TYR A N 1
ATOM 728 C CA . TYR A 1 88 ? -6.319 -0.334 8.707 1.00 93.12 88 TYR A CA 1
ATOM 729 C C . TYR A 1 88 ? -4.848 -0.701 8.978 1.00 93.12 88 TYR A C 1
ATOM 731 O O . TYR A 1 88 ? -3.950 -0.140 8.345 1.00 93.12 88 TYR A O 1
ATOM 739 N N . GLN A 1 89 ? -4.596 -1.669 9.866 1.00 93.00 89 GLN A N 1
ATOM 740 C CA . GLN A 1 89 ? -3.243 -2.127 10.201 1.00 93.00 89 GLN A CA 1
ATOM 741 C C . GLN A 1 89 ? -2.518 -2.733 8.991 1.00 93.00 89 GLN A C 1
ATOM 743 O O . GLN A 1 89 ? -1.348 -2.424 8.756 1.00 93.00 89 GLN A O 1
ATOM 748 N N . MET A 1 90 ? -3.211 -3.549 8.192 1.00 95.69 90 MET A N 1
ATOM 749 C CA . MET A 1 90 ? -2.651 -4.175 6.992 1.00 95.69 90 MET A CA 1
ATOM 750 C C . MET A 1 90 ? -2.279 -3.144 5.928 1.00 95.69 90 MET A C 1
ATOM 752 O O . MET A 1 90 ? -1.156 -3.169 5.430 1.00 95.69 90 MET A O 1
ATOM 756 N N . ILE A 1 91 ? -3.171 -2.192 5.626 1.00 94.56 91 ILE A N 1
ATOM 757 C CA . ILE A 1 91 ? -2.893 -1.113 4.664 1.00 94.56 91 ILE A CA 1
ATOM 758 C C . ILE A 1 91 ? -1.717 -0.262 5.144 1.00 94.56 91 ILE A C 1
ATOM 760 O O . ILE A 1 91 ? -0.832 0.073 4.356 1.00 94.56 91 ILE A O 1
ATOM 764 N N . GLN A 1 92 ? -1.689 0.086 6.433 1.00 93.69 92 GLN A N 1
ATOM 765 C CA . GLN A 1 92 ? -0.603 0.877 6.998 1.00 93.69 92 GLN A CA 1
ATOM 766 C C . GLN A 1 92 ? 0.738 0.144 6.881 1.00 93.69 92 GLN A C 1
ATOM 768 O O . GLN A 1 92 ? 1.721 0.741 6.434 1.00 93.69 92 GLN A O 1
ATOM 773 N N . ARG A 1 93 ? 0.783 -1.137 7.265 1.00 95.31 93 ARG A N 1
ATOM 774 C CA . ARG A 1 93 ? 1.988 -1.966 7.162 1.00 95.31 93 ARG A CA 1
ATOM 775 C C . ARG A 1 93 ? 2.439 -2.084 5.709 1.00 95.31 93 ARG A C 1
ATOM 777 O O . ARG A 1 93 ? 3.602 -1.815 5.440 1.00 95.31 93 ARG A O 1
ATOM 784 N N . PHE A 1 94 ? 1.526 -2.388 4.790 1.00 96.25 94 PHE A N 1
ATOM 785 C CA . PHE A 1 94 ? 1.832 -2.525 3.367 1.00 96.25 94 PHE A CA 1
ATOM 786 C C . PHE A 1 94 ? 2.393 -1.235 2.764 1.00 96.25 94 PHE A C 1
ATOM 788 O O . PHE A 1 94 ? 3.440 -1.238 2.123 1.00 96.25 94 PHE A O 1
ATOM 795 N N . ALA A 1 95 ? 1.751 -0.097 3.031 1.00 95.19 95 ALA A N 1
ATOM 796 C CA . ALA A 1 95 ? 2.180 1.185 2.484 1.00 95.19 95 ALA A CA 1
ATOM 797 C C . ALA A 1 95 ? 3.543 1.652 3.019 1.00 95.19 95 ALA A C 1
ATOM 799 O O . ALA A 1 95 ? 4.306 2.280 2.281 1.00 95.19 95 ALA A O 1
ATOM 800 N N . ILE A 1 96 ? 3.835 1.396 4.298 1.00 92.69 96 ILE A N 1
ATOM 801 C CA . ILE A 1 96 ? 5.061 1.873 4.948 1.00 92.69 96 ILE A CA 1
ATOM 802 C C . ILE A 1 96 ? 6.200 0.870 4.769 1.00 92.69 96 ILE A C 1
ATOM 804 O O . ILE A 1 96 ? 7.278 1.252 4.330 1.00 92.69 96 ILE A O 1
ATOM 808 N N . VAL A 1 97 ? 5.978 -0.394 5.121 1.00 94.44 97 VAL A N 1
ATOM 809 C CA . VAL A 1 97 ? 7.031 -1.412 5.185 1.00 94.44 97 VAL A CA 1
ATOM 810 C C . VAL A 1 97 ? 7.283 -2.008 3.808 1.00 94.44 97 VAL A C 1
ATOM 812 O O . VAL A 1 97 ? 8.389 -1.879 3.293 1.00 94.44 97 VAL A O 1
ATOM 815 N N . ASP A 1 98 ? 6.265 -2.622 3.205 1.00 95.62 98 ASP A N 1
ATOM 816 C CA . ASP A 1 98 ? 6.443 -3.381 1.965 1.00 95.62 98 ASP A CA 1
ATOM 817 C C . ASP A 1 98 ? 6.693 -2.441 0.767 1.00 95.62 98 ASP A C 1
ATOM 819 O O . ASP A 1 98 ? 7.614 -2.658 -0.021 1.00 95.62 98 ASP A O 1
ATOM 823 N N . LEU A 1 99 ? 5.933 -1.343 0.662 1.00 95.62 99 LEU A N 1
ATOM 824 C CA . LEU A 1 99 ? 6.083 -0.373 -0.425 1.00 95.62 99 LEU A CA 1
ATOM 825 C C . LEU A 1 99 ? 7.169 0.672 -0.150 1.00 95.62 99 LEU A C 1
ATOM 827 O O . LEU A 1 99 ? 8.196 0.683 -0.819 1.00 95.62 99 LEU A O 1
ATOM 831 N N . SER A 1 100 ? 6.949 1.582 0.805 1.00 93.44 100 SER A N 1
ATOM 832 C CA . SER A 1 100 ? 7.807 2.766 0.943 1.00 93.44 100 SER A CA 1
ATOM 833 C C . SER A 1 100 ? 9.237 2.445 1.380 1.00 93.44 100 SER A C 1
ATOM 835 O O . SER A 1 100 ? 10.165 3.062 0.863 1.00 93.44 100 SER A O 1
ATOM 837 N N . ASN A 1 101 ? 9.415 1.547 2.352 1.00 93.62 101 ASN A N 1
ATOM 838 C CA . ASN A 1 101 ? 10.732 1.248 2.918 1.00 93.62 101 ASN A CA 1
ATOM 839 C C . ASN A 1 101 ? 11.523 0.231 2.089 1.00 93.62 101 ASN A C 1
ATOM 841 O O . ASN A 1 101 ? 12.746 0.249 2.147 1.00 93.62 101 ASN A O 1
ATOM 845 N N . PHE A 1 102 ? 10.841 -0.656 1.363 1.00 94.88 102 PHE A N 1
ATOM 846 C CA . PHE A 1 102 ? 11.481 -1.729 0.607 1.00 94.88 102 PHE A CA 1
ATOM 847 C C . PHE A 1 102 ? 11.332 -1.526 -0.902 1.00 94.88 102 PHE A C 1
ATOM 849 O O . PHE A 1 102 ? 12.294 -1.136 -1.563 1.00 94.88 102 PHE A O 1
ATOM 856 N N . TYR A 1 103 ? 10.132 -1.730 -1.456 1.00 95.94 103 TYR A N 1
ATOM 857 C CA . TYR A 1 103 ? 9.945 -1.756 -2.908 1.00 95.94 103 TYR A CA 1
ATOM 858 C C . TYR A 1 103 ? 10.352 -0.444 -3.588 1.00 95.94 103 TYR A C 1
ATOM 860 O O . TYR A 1 103 ? 11.111 -0.452 -4.553 1.00 95.94 103 TYR A O 1
ATOM 868 N N . PHE A 1 104 ? 9.904 0.703 -3.070 1.00 94.81 104 PHE A N 1
ATOM 869 C CA . PHE A 1 104 ? 10.212 2.004 -3.666 1.00 94.81 104 PHE A CA 1
ATOM 870 C C . PHE A 1 104 ? 11.686 2.346 -3.569 1.00 94.81 104 PHE A C 1
ATOM 872 O O . PHE A 1 104 ? 12.200 3.019 -4.455 1.00 94.81 104 PHE A O 1
ATOM 879 N N . ASP A 1 105 ? 12.366 1.920 -2.510 1.00 92.94 105 ASP A N 1
ATOM 880 C CA . ASP A 1 105 ? 13.777 2.237 -2.353 1.00 92.94 105 ASP A CA 1
ATOM 881 C C . ASP A 1 105 ? 14.628 1.542 -3.415 1.00 92.94 105 ASP A C 1
ATOM 883 O O . ASP A 1 105 ? 15.469 2.183 -4.042 1.00 92.94 105 ASP A O 1
ATOM 887 N N . VAL A 1 106 ? 14.301 0.286 -3.722 1.00 91.94 106 VAL A N 1
ATOM 888 C CA . VAL A 1 106 ? 14.940 -0.460 -4.811 1.00 91.94 106 VAL A CA 1
ATOM 889 C C . VAL A 1 106 ? 14.463 0.022 -6.187 1.00 91.94 106 VAL A C 1
ATOM 891 O O . VAL A 1 106 ? 15.256 0.151 -7.118 1.00 91.94 106 VAL A O 1
ATOM 894 N N . ALA A 1 107 ? 13.172 0.330 -6.339 1.00 92.31 107 ALA A N 1
ATOM 895 C CA . ALA A 1 107 ? 12.596 0.700 -7.630 1.00 92.31 107 ALA A CA 1
ATOM 896 C C . ALA A 1 107 ? 13.018 2.096 -8.119 1.00 92.31 107 ALA A C 1
ATOM 898 O O . ALA A 1 107 ? 13.058 2.308 -9.331 1.00 92.31 107 ALA A O 1
ATOM 899 N N . LYS A 1 108 ? 13.354 3.041 -7.224 1.00 91.25 108 LYS A N 1
ATOM 900 C CA . LYS A 1 108 ? 13.765 4.417 -7.586 1.00 91.25 108 LYS A CA 1
ATOM 901 C C . LYS A 1 108 ? 14.867 4.448 -8.640 1.00 91.25 108 LYS A C 1
ATOM 903 O O . LYS A 1 108 ? 14.767 5.232 -9.576 1.00 91.25 108 LYS A O 1
ATOM 908 N N . ASP A 1 109 ? 15.890 3.607 -8.499 1.00 89.56 109 ASP A N 1
ATOM 909 C CA . ASP A 1 109 ? 17.023 3.596 -9.428 1.00 89.56 109 ASP A CA 1
ATOM 910 C C . ASP A 1 109 ? 16.562 3.239 -10.850 1.00 89.56 109 ASP A C 1
ATOM 912 O O . ASP A 1 109 ? 16.806 3.971 -11.808 1.00 89.56 109 ASP A O 1
ATOM 916 N N . ARG A 1 110 ? 15.738 2.193 -10.976 1.00 90.12 110 ARG A N 1
ATOM 917 C CA . ARG A 1 110 ? 15.151 1.776 -12.260 1.00 90.12 110 ARG A CA 1
ATOM 918 C C . ARG A 1 110 ? 14.194 2.823 -12.834 1.00 90.12 110 ARG A C 1
ATOM 920 O O . ARG A 1 110 ? 14.184 3.038 -14.044 1.00 90.12 110 ARG A O 1
ATOM 927 N N . LEU A 1 111 ? 13.408 3.479 -11.979 1.00 88.62 111 LEU A N 1
ATOM 928 C CA . LEU A 1 111 ? 12.423 4.488 -12.377 1.00 88.62 111 LEU A CA 1
ATOM 929 C C . LEU A 1 111 ? 13.066 5.804 -12.835 1.00 88.62 111 LEU A C 1
ATOM 931 O O . LEU A 1 111 ? 12.511 6.463 -13.715 1.00 88.62 111 LEU A O 1
ATOM 935 N N . TYR A 1 112 ? 14.201 6.192 -12.245 1.00 86.94 112 TYR A N 1
ATOM 936 C CA . TYR A 1 112 ? 14.856 7.480 -12.504 1.00 86.94 112 TYR A CA 1
ATOM 937 C C . TYR A 1 112 ? 15.996 7.398 -13.516 1.00 86.94 112 TYR A C 1
ATOM 939 O O . TYR A 1 112 ? 16.230 8.366 -14.238 1.00 86.94 112 TYR A O 1
ATOM 947 N N . VAL A 1 113 ? 16.704 6.270 -13.570 1.00 85.50 113 VAL A N 1
ATOM 948 C CA . VAL A 1 113 ? 17.850 6.075 -14.470 1.00 85.50 113 VAL A CA 1
ATOM 949 C C . VAL A 1 113 ? 17.432 5.346 -15.748 1.00 85.50 113 VAL A C 1
ATOM 951 O O . VAL A 1 113 ? 17.987 5.597 -16.819 1.00 85.50 113 VAL A O 1
ATOM 954 N N . GLY A 1 114 ? 16.435 4.460 -15.667 1.00 77.19 114 GLY A N 1
ATOM 955 C CA . GLY A 1 114 ? 15.921 3.738 -16.825 1.00 77.19 114 GLY A CA 1
ATOM 956 C C . GLY A 1 114 ? 15.265 4.674 -17.841 1.00 77.19 114 GLY A C 1
ATOM 957 O O . GLY A 1 114 ? 14.451 5.528 -17.496 1.00 77.19 114 GLY A O 1
ATOM 958 N N . GLY A 1 115 ? 15.570 4.484 -19.129 1.00 82.62 115 GLY A N 1
ATOM 959 C CA . GLY A 1 115 ? 14.867 5.190 -20.202 1.00 82.62 115 GLY A CA 1
ATOM 960 C C . GLY A 1 115 ? 13.358 4.916 -20.159 1.00 82.62 115 GLY A C 1
ATOM 961 O O . GLY A 1 115 ? 12.932 3.843 -19.726 1.00 82.62 115 GLY A O 1
ATOM 962 N N . ALA A 1 116 ? 12.535 5.849 -20.646 1.00 81.38 116 ALA A N 1
ATOM 963 C CA . ALA A 1 116 ? 11.069 5.748 -20.575 1.00 81.38 116 ALA A CA 1
ATOM 964 C C . ALA A 1 116 ? 10.507 4.442 -21.181 1.00 81.38 116 ALA A C 1
ATOM 966 O O . ALA A 1 116 ? 9.507 3.902 -20.708 1.00 81.38 116 ALA A O 1
ATOM 967 N N . SER A 1 117 ? 11.174 3.902 -22.206 1.00 83.25 117 SER A N 1
ATOM 968 C CA . SER A 1 117 ? 10.830 2.638 -22.865 1.00 83.25 117 SER A CA 1
ATOM 969 C C . SER A 1 117 ? 11.631 1.422 -22.384 1.00 83.25 117 SER A C 1
ATOM 971 O O . SER A 1 117 ? 11.435 0.328 -22.910 1.00 83.25 117 SER A O 1
ATOM 973 N N . SER A 1 118 ? 12.534 1.590 -21.415 1.00 88.25 118 SER A N 1
ATOM 974 C CA . SER A 1 118 ? 13.396 0.508 -20.940 1.00 88.25 118 SER A CA 1
ATOM 975 C C . SER A 1 118 ? 12.592 -0.579 -20.230 1.00 88.25 118 SER A C 1
ATOM 977 O O . SER A 1 118 ? 11.632 -0.302 -19.509 1.00 88.25 118 SER A O 1
ATOM 979 N N . PHE A 1 119 ? 13.013 -1.828 -20.425 1.00 86.81 119 PHE A N 1
ATOM 980 C CA . PHE A 1 119 ? 12.413 -2.987 -19.769 1.00 86.81 119 PHE A CA 1
ATOM 981 C C . PHE A 1 119 ? 12.426 -2.840 -18.242 1.00 86.81 119 PHE A C 1
ATOM 983 O O . PHE A 1 119 ? 11.401 -3.036 -17.601 1.00 86.81 119 PHE A O 1
ATOM 990 N N . THR A 1 120 ? 13.559 -2.409 -17.681 1.00 86.19 120 THR A N 1
ATOM 991 C CA . THR A 1 120 ? 13.754 -2.250 -16.233 1.00 86.19 120 THR A CA 1
ATOM 992 C C . THR A 1 120 ? 12.789 -1.252 -15.606 1.00 86.19 120 THR A C 1
ATOM 994 O O . THR A 1 120 ? 12.364 -1.456 -14.475 1.00 86.19 120 THR A O 1
ATOM 997 N N . ARG A 1 121 ? 12.423 -0.186 -16.329 1.00 87.88 121 ARG A N 1
ATOM 998 C CA . ARG A 1 121 ? 11.420 0.782 -15.877 1.00 87.88 121 ARG A CA 1
ATOM 999 C C . ARG A 1 121 ? 9.995 0.266 -16.069 1.00 87.88 121 ARG A C 1
ATOM 1001 O O . ARG A 1 121 ? 9.151 0.496 -15.217 1.00 87.88 121 ARG A O 1
ATOM 1008 N N . ARG A 1 122 ? 9.719 -0.417 -17.184 1.00 87.06 122 ARG A N 1
ATOM 1009 C CA . ARG A 1 122 ? 8.375 -0.925 -17.519 1.00 87.06 122 ARG A CA 1
ATOM 1010 C C . ARG A 1 122 ? 7.940 -2.131 -16.694 1.00 87.06 122 ARG A C 1
ATOM 1012 O O . ARG A 1 122 ? 6.746 -2.408 -16.648 1.00 87.06 122 ARG A O 1
ATOM 1019 N N . SER A 1 123 ? 8.884 -2.849 -16.092 1.00 87.25 123 SER A N 1
ATOM 1020 C CA . SER A 1 123 ? 8.587 -3.962 -15.190 1.00 87.25 123 SER A CA 1
ATOM 1021 C C . SER A 1 123 ? 8.205 -3.515 -13.775 1.00 87.25 123 SER A C 1
ATOM 1023 O O . SER A 1 123 ? 7.702 -4.338 -13.019 1.00 87.25 123 SER A O 1
ATOM 1025 N N . CYS A 1 124 ? 8.462 -2.247 -13.424 1.00 83.25 124 CYS A N 1
ATOM 1026 C CA . CYS A 1 124 ? 8.175 -1.664 -12.111 1.00 83.25 124 CYS A CA 1
ATOM 1027 C C . CYS A 1 124 ? 6.692 -1.333 -11.902 1.00 83.25 124 CYS A C 1
ATOM 1029 O O . CYS A 1 124 ? 6.030 -0.917 -12.880 1.00 83.25 124 CYS A O 1
#

Secondary structure (DSSP, 8-state):
-HHHHHHHS-TTSPPP--HHHHHHHHHHHHHHHHHHHHHHHHTTT--GGGPPPGGGS-HHHHHHHHHHHHHHHHHHHHHHTT-HHHHHHHHHHIIIIIIIIIIHHHHHHHHHHS-TT-HHHHT-

pLDDT: mean 91.49, std 4.22, range [77.19, 97.56]

Sequence (124 aa):
VLRLWVSSVDFTGDVQIGPQVLRQLSDIYRKLRGTLRFLLGNLHDWKAENSIAYDNLPEIDQHALFQLDNVVKNIKESYETYEFFKIYQMIQRFAIVDLSNFYFDVAKDRLYVGGASSFTRRSC